Protein AF-A0AAW4L1K8-F1 (afdb_monomer_lite)

InterPro domains:
  IPR009363 Bacteriophage Mu, Gp16 [PF06252] (30-143)

Sequence (154 aa):
MTKTALKSDKSPRLKLYGRIHSLMAEGNISDEIYRDILFVNFDGAESKSSLSERQLLQLIQHLETLVPGKQRRSYPGRPHNMNRPGQSRTDQLEKIEALLTIGKLPWSYADSIAKQMRLADKVAWVKTEDLYKITTALRKRAQKEGWDLSGETK

Radius of gyration: 27.53 Å; chains: 1; bounding box: 54×50×76 Å

Structure (mmCIF, N/CA/C/O backbone):
data_AF-A0AAW4L1K8-F1
#
_entry.id   AF-A0AAW4L1K8-F1
#
loop_
_atom_site.group_PDB
_atom_site.id
_atom_site.type_symbol
_atom_site.label_atom_id
_atom_site.label_alt_id
_atom_site.label_comp_id
_atom_site.label_asym_id
_atom_site.label_entity_id
_atom_site.label_seq_id
_atom_site.pdbx_PDB_ins_code
_atom_site.Cartn_x
_atom_site.Cartn_y
_atom_site.Cartn_z
_atom_site.occupancy
_atom_site.B_iso_or_equiv
_atom_site.auth_seq_id
_atom_site.auth_comp_id
_atom_site.auth_asym_id
_atom_site.auth_atom_id
_atom_site.pdbx_PDB_model_num
ATOM 1 N N . MET A 1 1 ? 25.356 38.100 -53.927 1.00 39.00 1 MET A N 1
ATOM 2 C CA . MET A 1 1 ? 24.927 36.702 -53.705 1.00 39.00 1 MET A CA 1
ATOM 3 C C . MET A 1 1 ? 25.401 36.279 -52.324 1.00 39.00 1 MET A C 1
ATOM 5 O O . MET A 1 1 ? 26.598 36.171 -52.099 1.00 39.00 1 MET A O 1
ATOM 9 N N . THR A 1 2 ? 24.486 36.221 -51.360 1.00 32.62 2 THR A N 1
ATOM 10 C CA . THR A 1 2 ? 24.788 36.091 -49.928 1.00 32.62 2 THR A CA 1
ATOM 11 C C . THR A 1 2 ? 25.190 34.665 -49.559 1.00 32.62 2 THR A C 1
ATOM 13 O O . THR A 1 2 ? 24.472 33.707 -49.830 1.00 32.62 2 THR A O 1
ATOM 16 N N . LYS A 1 3 ? 26.352 34.555 -48.916 1.00 39.06 3 LYS A N 1
ATOM 17 C CA . LYS A 1 3 ? 26.950 33.341 -48.362 1.00 39.06 3 LYS A CA 1
ATOM 18 C C . LYS A 1 3 ? 26.158 32.924 -47.111 1.00 39.06 3 LYS A C 1
ATOM 20 O O . LYS A 1 3 ? 26.368 33.485 -46.039 1.00 39.06 3 LYS A O 1
ATOM 25 N N . THR A 1 4 ? 25.220 31.985 -47.242 1.00 37.62 4 THR A N 1
ATOM 26 C CA . THR A 1 4 ? 24.449 31.461 -46.101 1.00 37.62 4 THR A CA 1
ATOM 27 C C . THR A 1 4 ? 25.234 30.348 -45.416 1.00 37.62 4 THR A C 1
ATOM 29 O O . THR A 1 4 ? 25.486 29.294 -45.992 1.00 37.62 4 THR A O 1
ATOM 32 N N . ALA A 1 5 ? 25.646 30.612 -44.179 1.00 43.22 5 ALA A N 1
ATOM 33 C CA . ALA A 1 5 ? 26.329 29.672 -43.305 1.00 43.22 5 ALA A CA 1
ATOM 34 C C . ALA A 1 5 ? 25.467 28.424 -43.034 1.00 43.22 5 ALA A C 1
ATOM 36 O O . ALA A 1 5 ? 24.362 28.529 -42.497 1.00 43.22 5 ALA A O 1
ATOM 37 N N . LEU A 1 6 ? 26.006 27.243 -43.355 1.00 39.41 6 LEU A N 1
ATOM 38 C CA . LEU A 1 6 ? 25.532 25.949 -42.863 1.00 39.41 6 LEU A CA 1
ATOM 39 C C . LEU A 1 6 ? 25.726 25.920 -41.342 1.00 39.41 6 LEU A C 1
ATOM 41 O O . LEU A 1 6 ? 26.812 25.638 -40.837 1.00 39.41 6 LEU A O 1
ATOM 45 N N . LYS A 1 7 ? 24.675 26.273 -40.598 1.00 41.06 7 LYS A N 1
ATOM 46 C CA . LYS A 1 7 ? 24.610 26.034 -39.156 1.00 41.06 7 LYS A CA 1
ATOM 47 C C . LYS A 1 7 ? 24.697 24.521 -38.941 1.00 41.06 7 LYS A C 1
ATOM 49 O O . LYS A 1 7 ? 23.879 23.782 -39.477 1.00 41.06 7 LYS A O 1
ATOM 54 N N . SER A 1 8 ? 25.704 24.084 -38.188 1.00 45.91 8 SER A N 1
ATOM 55 C CA . SER A 1 8 ? 25.878 22.700 -37.741 1.00 45.91 8 SER A CA 1
ATOM 56 C C . SER A 1 8 ? 24.658 22.279 -36.918 1.00 45.91 8 SER A C 1
ATOM 58 O O . SER A 1 8 ? 24.540 22.610 -35.736 1.00 45.91 8 SER A O 1
ATOM 60 N N . ASP A 1 9 ? 23.706 21.621 -37.575 1.00 45.06 9 ASP A N 1
ATOM 61 C CA . ASP A 1 9 ? 22.563 21.004 -36.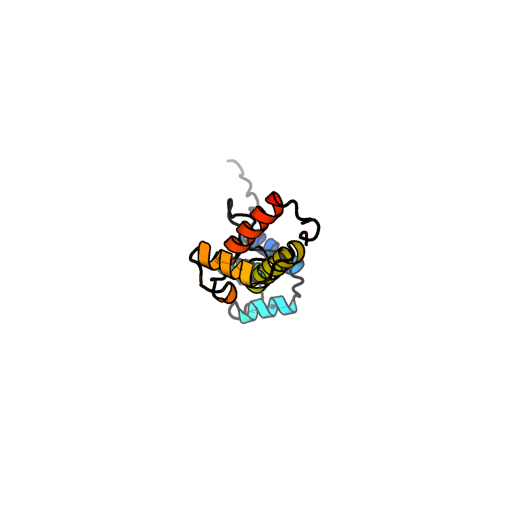922 1.00 45.06 9 ASP A CA 1
ATOM 62 C C . ASP A 1 9 ? 23.054 19.723 -36.244 1.00 45.06 9 ASP A C 1
ATOM 64 O O . ASP A 1 9 ? 23.527 18.787 -36.894 1.00 45.06 9 ASP A O 1
ATOM 68 N N . LYS A 1 10 ? 23.026 19.692 -34.910 1.00 52.88 10 LYS A N 1
ATOM 69 C CA . LYS A 1 10 ? 23.390 18.493 -34.151 1.00 52.88 10 LYS A CA 1
ATOM 70 C C . LYS A 1 10 ? 22.380 17.405 -34.508 1.00 52.88 10 LYS A C 1
ATOM 72 O O . LYS A 1 10 ? 21.273 17.419 -33.973 1.00 52.88 10 LYS A O 1
ATOM 77 N N . SER A 1 11 ? 22.786 16.477 -35.382 1.00 67.81 11 SER A N 1
ATOM 78 C CA . SER A 1 11 ? 21.974 15.352 -35.862 1.00 67.81 11 SER A CA 1
ATOM 79 C C . SER A 1 11 ? 21.119 14.770 -34.724 1.00 67.81 11 SER A C 1
ATOM 81 O O . SER A 1 11 ? 21.679 14.482 -33.658 1.00 67.81 11 SER A O 1
ATOM 83 N N . PRO A 1 12 ? 19.798 14.571 -34.910 1.00 75.06 12 PRO A N 1
ATOM 84 C CA . PRO A 1 12 ? 18.888 14.025 -33.895 1.00 75.06 12 PRO A CA 1
ATOM 85 C C . PRO A 1 12 ? 19.439 12.793 -33.156 1.00 75.06 12 PRO A C 1
ATOM 87 O O . PRO A 1 12 ? 19.239 12.633 -31.951 1.00 75.06 12 PRO A O 1
ATOM 90 N N . ARG A 1 13 ? 20.251 11.988 -33.849 1.00 83.81 13 ARG A N 1
ATOM 91 C CA . ARG A 1 13 ? 20.937 10.799 -33.328 1.00 83.81 13 ARG A CA 1
ATOM 92 C C . ARG A 1 13 ? 21.957 11.091 -32.222 1.00 83.81 13 ARG A C 1
ATOM 94 O O . ARG A 1 13 ? 22.078 10.299 -31.294 1.00 83.81 13 ARG A O 1
ATOM 101 N N . LEU A 1 14 ? 22.645 12.235 -32.256 1.00 87.44 14 LEU A N 1
ATOM 102 C CA . LEU A 1 14 ? 23.604 12.624 -31.210 1.00 87.44 14 LEU A CA 1
ATOM 103 C C . LEU A 1 14 ? 22.917 12.811 -29.854 1.00 87.44 14 LEU A C 1
ATOM 105 O O . LEU A 1 14 ? 23.480 12.455 -28.819 1.00 87.44 14 LEU A O 1
ATOM 109 N N . LYS A 1 15 ? 21.677 13.319 -29.852 1.00 89.38 15 LYS A N 1
ATOM 110 C CA . LYS A 1 15 ? 20.873 13.442 -28.627 1.00 89.38 15 LYS A CA 1
ATOM 111 C C . LYS A 1 15 ? 20.508 12.065 -28.068 1.00 89.38 15 LYS A C 1
ATOM 113 O O . LYS A 1 15 ? 20.593 11.861 -26.859 1.00 89.38 15 LYS A O 1
ATOM 118 N N . LEU A 1 16 ? 20.160 11.118 -28.942 1.00 92.94 16 LEU A N 1
ATOM 119 C CA . LEU A 1 16 ? 19.866 9.735 -28.555 1.00 92.94 16 LEU A CA 1
ATOM 120 C C . LEU A 1 16 ? 21.102 9.043 -27.967 1.00 92.94 16 LEU A C 1
ATOM 122 O O . LEU A 1 16 ? 21.002 8.400 -26.928 1.00 92.94 16 LEU A O 1
ATOM 126 N N . TYR A 1 17 ? 22.283 9.239 -28.559 1.00 94.38 17 TYR A N 1
ATOM 127 C CA . TYR A 1 17 ? 23.532 8.700 -28.010 1.00 94.38 17 TYR A CA 1
ATOM 128 C C . TYR A 1 17 ? 23.850 9.276 -26.633 1.00 94.38 17 TYR A C 1
ATOM 130 O O . TYR A 1 17 ? 24.170 8.516 -25.720 1.00 94.38 17 TYR A O 1
ATOM 138 N N . GLY A 1 18 ? 23.717 10.595 -26.464 1.00 93.88 18 GLY A N 1
ATOM 139 C CA . GLY A 1 18 ? 23.885 11.236 -25.161 1.00 93.88 18 GLY A CA 1
ATOM 140 C C . GLY A 1 18 ? 22.941 10.645 -24.113 1.00 93.88 18 GLY A C 1
ATOM 141 O O . GLY A 1 18 ? 23.375 10.310 -23.015 1.00 93.88 18 GLY A O 1
ATOM 142 N N . ARG A 1 19 ? 21.672 10.419 -24.478 1.00 93.88 19 ARG A N 1
ATOM 143 C CA . ARG A 1 19 ? 20.684 9.790 -23.593 1.00 93.88 19 ARG A CA 1
ATOM 144 C C . ARG A 1 19 ? 21.063 8.361 -23.204 1.00 93.88 19 ARG A C 1
ATOM 146 O O . ARG A 1 19 ? 20.948 8.025 -22.030 1.00 93.88 19 ARG A O 1
ATOM 153 N N . ILE A 1 20 ? 21.515 7.546 -24.156 1.00 94.69 20 ILE A N 1
ATOM 154 C CA . ILE A 1 20 ? 21.988 6.177 -23.895 1.00 94.69 20 ILE A CA 1
ATOM 155 C C . ILE A 1 20 ? 23.136 6.201 -22.882 1.00 94.69 20 ILE A C 1
ATOM 157 O O . ILE A 1 20 ? 23.081 5.478 -21.894 1.00 94.69 20 ILE A O 1
ATOM 161 N N . HIS A 1 21 ? 24.125 7.080 -23.073 1.00 94.38 21 HIS A N 1
ATOM 162 C CA . HIS A 1 21 ? 25.250 7.208 -22.143 1.00 94.38 21 HIS A CA 1
ATOM 163 C C . HIS A 1 21 ? 24.812 7.621 -20.734 1.00 94.38 21 HIS A C 1
ATOM 165 O O . HIS A 1 21 ? 25.276 7.031 -19.761 1.00 94.38 21 HIS A O 1
ATOM 171 N N . SER A 1 22 ? 23.894 8.585 -20.609 1.00 93.69 22 SER A N 1
ATOM 172 C CA . SER A 1 22 ? 23.344 8.958 -19.301 1.00 93.69 22 SER A CA 1
ATOM 173 C C . SER A 1 22 ? 22.635 7.785 -18.626 1.00 93.69 22 SER A C 1
ATOM 175 O O . SER A 1 22 ? 22.855 7.553 -17.447 1.00 93.69 22 SER A O 1
ATOM 177 N N . LEU A 1 23 ? 21.825 7.017 -19.360 1.00 93.62 23 LEU A N 1
ATOM 178 C CA . LEU A 1 23 ? 21.097 5.874 -18.798 1.00 93.62 23 LEU A CA 1
ATOM 179 C C . LEU A 1 23 ? 22.020 4.730 -18.383 1.00 93.62 23 LEU A C 1
ATOM 181 O O . LEU A 1 23 ? 21.782 4.119 -17.347 1.00 93.62 23 LEU A O 1
ATOM 185 N N . MET A 1 24 ? 23.082 4.465 -19.147 1.00 93.94 24 MET A N 1
ATOM 186 C CA . MET A 1 24 ? 24.104 3.497 -18.744 1.00 93.94 24 MET A CA 1
ATOM 187 C C . MET A 1 24 ? 24.762 3.902 -17.422 1.00 93.94 24 MET A C 1
ATOM 189 O O . MET A 1 24 ? 24.894 3.068 -16.531 1.00 93.94 24 MET A O 1
ATOM 193 N N . ALA A 1 25 ? 25.116 5.183 -17.272 1.00 92.44 25 ALA A N 1
ATOM 194 C CA . ALA A 1 25 ? 25.694 5.700 -16.034 1.00 92.44 25 ALA A CA 1
ATOM 195 C C . ALA A 1 25 ? 24.697 5.644 -14.862 1.00 92.44 25 ALA A C 1
ATOM 197 O O . ALA A 1 25 ? 25.043 5.176 -13.783 1.00 92.44 25 ALA A O 1
ATOM 198 N N . GLU A 1 26 ? 23.449 6.072 -15.078 1.00 90.19 26 GL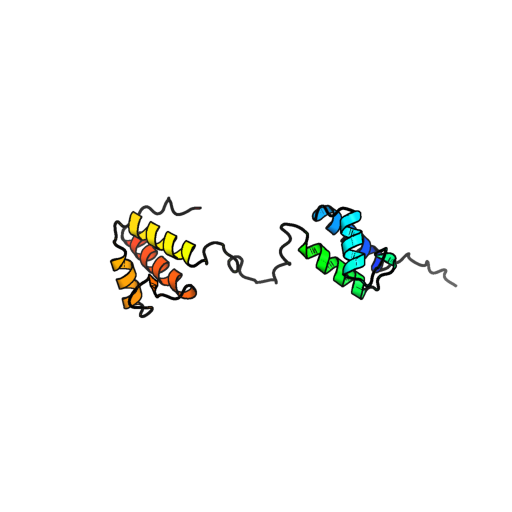U A N 1
ATOM 199 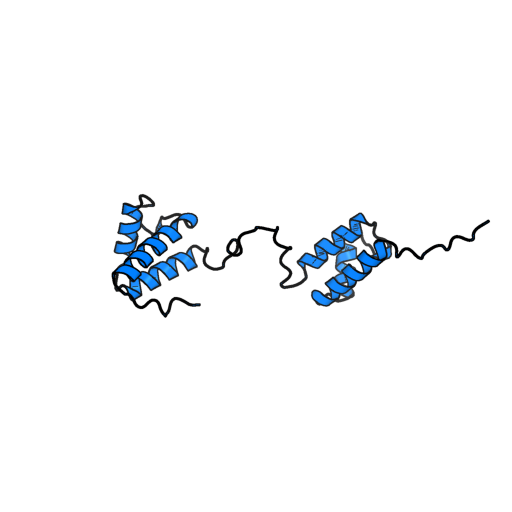C CA . GLU A 1 26 ? 22.383 6.039 -14.066 1.00 90.19 26 GLU A CA 1
ATOM 200 C C . GLU A 1 26 ? 22.040 4.608 -13.613 1.00 90.19 26 GLU A C 1
ATOM 202 O O . GLU A 1 26 ? 21.720 4.391 -12.447 1.00 90.19 26 GLU A O 1
ATOM 207 N N . GLY A 1 27 ? 22.088 3.636 -14.527 1.00 88.69 27 GLY A N 1
ATOM 208 C CA . GLY A 1 27 ? 21.795 2.228 -14.257 1.00 88.69 27 GLY A CA 1
ATOM 209 C C . GLY A 1 27 ? 23.002 1.401 -13.814 1.00 88.69 27 GLY A C 1
ATOM 210 O O . GLY A 1 27 ? 22.853 0.197 -13.633 1.00 88.69 27 GLY A O 1
ATOM 211 N N . ASN A 1 28 ? 24.184 2.014 -13.672 1.00 91.00 28 ASN A N 1
ATOM 212 C CA . ASN A 1 28 ? 25.450 1.325 -13.400 1.00 91.00 28 ASN A CA 1
ATOM 213 C C . ASN A 1 28 ? 25.719 0.146 -14.365 1.00 91.00 28 ASN A C 1
ATOM 215 O O . ASN A 1 28 ? 26.149 -0.934 -13.960 1.00 91.00 28 ASN A O 1
ATOM 219 N N . ILE A 1 29 ? 25.415 0.346 -15.649 1.00 89.75 29 ILE A N 1
ATOM 220 C CA . ILE A 1 29 ? 25.540 -0.672 -16.696 1.00 89.75 29 ILE A CA 1
ATOM 221 C C . ILE A 1 29 ? 26.973 -0.639 -17.232 1.00 89.75 29 ILE A C 1
ATOM 223 O O . ILE A 1 29 ? 27.401 0.367 -17.806 1.00 89.75 29 ILE A O 1
ATOM 227 N N . SER A 1 30 ? 27.709 -1.737 -17.049 1.00 91.00 30 SER A N 1
ATOM 228 C CA . SER A 1 30 ? 29.062 -1.892 -17.592 1.00 91.00 30 SER A CA 1
ATOM 229 C C . SER A 1 30 ? 29.047 -2.014 -19.122 1.00 91.00 30 SER A C 1
ATOM 231 O O . SER A 1 30 ? 28.025 -2.352 -19.720 1.00 91.00 30 SER A O 1
ATOM 233 N N . ASP A 1 31 ? 30.187 -1.753 -19.772 1.00 90.00 31 ASP A N 1
ATOM 234 C CA . ASP A 1 31 ? 30.302 -1.890 -21.236 1.00 90.00 31 ASP A CA 1
ATOM 235 C C . ASP A 1 31 ? 30.037 -3.332 -21.699 1.00 90.00 31 ASP A C 1
ATOM 237 O O . ASP A 1 31 ? 29.414 -3.535 -22.734 1.00 90.00 31 ASP A O 1
ATOM 241 N N . GLU A 1 32 ? 30.438 -4.325 -20.900 1.00 91.31 32 GLU A N 1
ATOM 242 C CA . GLU A 1 32 ? 30.186 -5.748 -21.155 1.00 91.31 32 GLU A CA 1
ATOM 243 C C . GLU A 1 32 ? 28.682 -6.057 -21.181 1.00 91.31 32 GLU A C 1
ATOM 245 O O . GLU A 1 32 ? 28.164 -6.501 -22.203 1.00 91.31 32 GLU A O 1
ATOM 250 N N . ILE A 1 33 ? 27.949 -5.684 -20.123 1.00 91.38 33 ILE A N 1
ATOM 251 C CA . ILE A 1 33 ? 26.489 -5.865 -20.057 1.00 91.38 33 ILE A CA 1
ATOM 252 C C . ILE A 1 33 ? 25.800 -5.099 -21.193 1.00 91.38 33 ILE A C 1
ATOM 254 O O . ILE A 1 33 ? 24.834 -5.570 -21.791 1.00 91.38 33 ILE A O 1
ATOM 258 N N . TYR A 1 34 ? 26.287 -3.901 -21.511 1.00 93.56 34 TYR A N 1
ATOM 259 C CA . TYR A 1 34 ? 25.750 -3.108 -22.608 1.00 93.56 34 TYR A CA 1
ATOM 260 C C . TYR A 1 34 ? 25.926 -3.794 -23.971 1.00 93.56 34 TYR A C 1
ATOM 262 O O . TYR A 1 34 ? 25.002 -3.760 -24.788 1.00 93.56 34 TYR A O 1
ATOM 270 N N . ARG A 1 35 ? 27.070 -4.440 -24.219 1.00 91.94 35 ARG A N 1
ATOM 271 C CA . ARG A 1 35 ? 27.300 -5.222 -25.443 1.00 91.94 35 ARG A CA 1
ATOM 272 C C . ARG A 1 35 ? 26.426 -6.463 -25.499 1.00 91.94 35 ARG A C 1
ATOM 274 O O . ARG A 1 35 ? 25.855 -6.713 -26.556 1.00 91.94 35 ARG A O 1
ATOM 281 N N . ASP A 1 36 ? 26.227 -7.153 -24.382 1.00 92.62 36 ASP A N 1
ATOM 282 C CA . ASP A 1 36 ? 25.298 -8.286 -24.317 1.00 92.62 36 ASP A CA 1
ATOM 283 C C . ASP A 1 36 ? 23.867 -7.856 -24.659 1.00 92.62 36 ASP A C 1
ATOM 285 O O . ASP A 1 36 ? 23.185 -8.506 -25.450 1.00 92.62 36 ASP A O 1
ATOM 289 N N . ILE A 1 37 ? 23.418 -6.709 -24.136 1.00 92.50 37 ILE A N 1
ATOM 290 C CA . ILE A 1 37 ? 22.102 -6.138 -24.460 1.00 92.50 37 ILE A CA 1
ATOM 291 C C . ILE A 1 37 ? 21.975 -5.864 -25.960 1.00 92.50 37 ILE A C 1
ATOM 293 O O . ILE A 1 37 ? 20.923 -6.149 -26.539 1.00 92.50 37 ILE A O 1
ATOM 297 N N . LEU A 1 38 ? 23.006 -5.290 -26.587 1.00 93.88 38 LEU A N 1
ATOM 298 C CA . LEU A 1 38 ? 22.999 -5.032 -28.026 1.00 93.88 38 LEU A CA 1
ATOM 299 C C . LEU A 1 38 ? 22.969 -6.337 -28.827 1.00 93.88 38 LEU A C 1
ATOM 301 O O . LEU A 1 38 ? 22.174 -6.462 -29.757 1.00 93.88 38 LEU A O 1
ATOM 305 N N . PHE A 1 39 ? 23.778 -7.316 -28.428 1.00 91.94 39 PHE A N 1
ATOM 306 C CA . PHE A 1 39 ? 23.873 -8.593 -29.114 1.00 91.94 39 PHE A CA 1
ATOM 307 C C . PHE A 1 39 ? 22.551 -9.369 -29.060 1.00 91.94 39 PHE A C 1
ATOM 309 O O . PHE A 1 39 ? 22.042 -9.806 -30.091 1.00 91.94 39 PHE A O 1
ATOM 316 N N . VAL A 1 40 ? 21.957 -9.482 -27.868 1.00 90.56 40 VAL A N 1
ATOM 317 C CA . VAL A 1 40 ? 20.747 -10.281 -27.627 1.00 90.56 40 VAL A CA 1
ATOM 318 C C . VAL A 1 40 ? 19.487 -9.621 -28.192 1.00 90.56 40 VAL A C 1
ATOM 320 O O . VAL A 1 40 ? 18.623 -10.316 -28.720 1.00 90.56 40 VAL A O 1
ATOM 323 N N . ASN A 1 41 ? 19.358 -8.293 -28.092 1.00 89.38 41 ASN A N 1
ATOM 324 C CA . ASN A 1 41 ? 18.094 -7.607 -28.398 1.00 89.38 41 ASN A CA 1
ATOM 325 C C . ASN A 1 41 ? 18.073 -6.881 -29.752 1.00 89.38 41 ASN A C 1
ATOM 327 O O . ASN A 1 41 ? 17.013 -6.404 -30.161 1.00 89.38 41 ASN A O 1
ATOM 331 N N . PHE A 1 42 ? 19.219 -6.748 -30.426 1.00 91.50 42 PHE A N 1
ATOM 332 C CA . PHE A 1 42 ? 19.349 -5.971 -31.663 1.00 91.50 42 PHE A CA 1
ATOM 333 C C . PHE A 1 42 ? 20.167 -6.710 -32.726 1.00 91.50 42 PHE A C 1
ATOM 335 O O . PHE A 1 42 ? 21.094 -6.144 -33.303 1.00 91.50 42 PHE A O 1
ATOM 342 N N . ASP A 1 43 ? 19.809 -7.969 -32.986 1.00 87.94 43 ASP A N 1
ATOM 343 C CA . ASP A 1 43 ? 20.347 -8.790 -34.081 1.00 87.94 43 ASP A CA 1
ATOM 344 C C . ASP A 1 43 ? 21.886 -8.875 -34.099 1.00 87.94 43 ASP A C 1
ATOM 346 O O . ASP A 1 43 ? 22.513 -8.822 -35.157 1.00 87.94 43 ASP A O 1
ATOM 350 N N . GLY A 1 44 ? 22.519 -8.976 -32.926 1.00 85.75 44 GLY A N 1
ATOM 351 C CA . GLY A 1 44 ? 23.977 -9.074 -32.838 1.00 85.75 44 GLY A CA 1
ATOM 352 C C . GLY A 1 44 ? 24.724 -7.747 -33.011 1.00 85.75 44 GLY A C 1
ATOM 353 O O . GLY A 1 44 ? 25.920 -7.763 -33.291 1.00 85.75 44 GLY A O 1
ATOM 354 N N . ALA A 1 45 ? 24.059 -6.593 -32.886 1.00 89.31 45 ALA A N 1
ATOM 355 C CA . ALA A 1 45 ? 24.701 -5.298 -33.103 1.00 89.31 45 ALA A CA 1
ATOM 356 C C . ALA A 1 45 ? 25.916 -5.071 -32.180 1.00 89.31 45 ALA A C 1
ATOM 358 O O . ALA A 1 45 ? 25.827 -5.171 -30.962 1.00 89.31 45 ALA A O 1
ATOM 359 N N . GLU A 1 46 ? 27.046 -4.658 -32.755 1.00 82.94 46 GLU A N 1
ATOM 360 C CA . GLU A 1 46 ? 28.275 -4.388 -31.990 1.00 82.94 46 GLU A CA 1
ATOM 361 C C . GLU A 1 46 ? 28.308 -2.981 -31.365 1.00 82.94 46 GLU A C 1
ATOM 363 O O . GLU A 1 46 ? 29.134 -2.679 -30.497 1.00 82.94 46 GLU A O 1
ATOM 368 N N . SER A 1 47 ? 27.441 -2.078 -31.836 1.00 86.88 47 SER A N 1
ATOM 369 C CA . SER A 1 47 ? 27.446 -0.663 -31.460 1.00 86.88 47 SER A CA 1
ATOM 370 C C . SER A 1 47 ? 26.088 0.002 -31.680 1.00 86.88 47 SER A C 1
ATOM 372 O O . SER A 1 47 ? 25.406 -0.243 -32.668 1.00 86.88 47 SER A O 1
ATOM 374 N N . LYS A 1 48 ? 25.747 0.992 -30.845 1.00 87.50 48 LYS A N 1
ATOM 375 C CA . LYS A 1 48 ? 24.620 1.911 -31.102 1.00 87.50 48 LYS A CA 1
ATOM 376 C C . LYS A 1 48 ? 24.699 2.640 -32.448 1.00 87.50 48 LYS A C 1
ATOM 378 O O . LYS A 1 48 ? 23.675 3.088 -32.955 1.00 87.50 48 LYS A O 1
ATOM 383 N N . SER A 1 49 ? 25.887 2.802 -33.033 1.00 87.19 49 SER A N 1
ATOM 384 C CA . SER A 1 49 ? 26.036 3.503 -34.312 1.00 87.19 49 SER A CA 1
ATOM 385 C C . SER A 1 49 ? 25.431 2.746 -35.492 1.00 87.19 49 SER A C 1
ATOM 387 O O . SER A 1 49 ? 25.012 3.405 -36.442 1.00 87.19 49 SER A O 1
ATOM 389 N N . SER A 1 50 ? 25.344 1.411 -35.427 1.00 87.56 50 SER A N 1
ATOM 390 C CA . SER A 1 50 ? 24.726 0.586 -36.475 1.00 87.56 50 SER A CA 1
ATOM 391 C C . SER A 1 50 ? 23.198 0.526 -36.374 1.00 87.56 50 SER A C 1
ATOM 393 O O . SER A 1 50 ? 22.541 0.080 -37.310 1.00 87.56 50 SER A O 1
ATOM 395 N N . LEU A 1 51 ? 22.612 1.017 -35.277 1.00 89.25 51 LEU A N 1
ATOM 396 C CA . LEU A 1 51 ? 21.170 0.972 -35.058 1.00 89.25 51 LEU A CA 1
ATOM 397 C C . LEU A 1 51 ? 20.427 2.059 -35.846 1.00 89.25 51 LEU A C 1
ATOM 399 O O . LEU A 1 51 ? 20.836 3.227 -35.903 1.00 89.25 51 LEU A O 1
ATOM 403 N N . SER A 1 52 ? 19.266 1.706 -36.394 1.00 88.62 52 SER A N 1
ATOM 404 C CA . SER A 1 52 ? 18.300 2.682 -36.908 1.00 88.62 52 SER A CA 1
ATOM 405 C C . SER A 1 52 ? 17.780 3.590 -35.784 1.00 88.62 52 SER A C 1
ATOM 407 O O . SER A 1 52 ? 17.875 3.271 -34.601 1.00 88.62 52 SER A O 1
ATOM 409 N N . GLU A 1 53 ? 17.201 4.741 -36.128 1.00 87.00 53 GLU A N 1
ATOM 410 C CA . GLU A 1 53 ? 16.636 5.657 -35.125 1.00 87.00 53 GLU A CA 1
ATOM 411 C C . GLU A 1 53 ? 15.539 4.995 -34.277 1.00 87.00 53 GLU A C 1
ATOM 413 O O . GLU A 1 53 ? 15.501 5.159 -33.058 1.00 87.00 53 GLU A O 1
ATOM 418 N N . ARG A 1 54 ? 14.705 4.159 -34.904 1.00 87.62 54 ARG A N 1
ATOM 419 C CA . ARG A 1 54 ? 13.694 3.358 -34.208 1.00 87.62 54 ARG A CA 1
ATOM 420 C C . ARG A 1 54 ? 14.326 2.393 -33.201 1.00 87.62 54 ARG A C 1
ATOM 422 O O . ARG A 1 54 ? 13.857 2.316 -32.069 1.00 87.62 54 ARG A O 1
ATOM 429 N N . GLN A 1 55 ? 15.391 1.695 -33.590 1.00 91.19 55 GLN A N 1
ATOM 430 C CA . GLN A 1 55 ? 16.111 0.780 -32.698 1.00 91.19 55 GLN A CA 1
ATOM 431 C C . GLN A 1 55 ? 16.818 1.529 -31.561 1.00 91.19 55 GLN A C 1
ATOM 433 O O . GLN A 1 55 ? 16.806 1.064 -30.426 1.00 91.19 55 GLN A O 1
ATOM 438 N N . LEU A 1 56 ? 17.355 2.728 -31.811 1.00 93.00 56 LEU A N 1
ATOM 439 C CA . LEU A 1 56 ? 17.921 3.576 -30.755 1.00 93.00 56 LEU A CA 1
ATOM 440 C C . LEU A 1 56 ? 16.878 3.970 -29.704 1.00 93.00 56 LEU A C 1
ATOM 442 O O . LEU A 1 56 ? 17.176 3.958 -28.512 1.00 93.00 56 LEU A O 1
ATOM 446 N N . LEU A 1 57 ? 15.655 4.295 -30.127 1.00 92.12 57 LEU A N 1
ATOM 447 C CA . LEU A 1 57 ? 14.556 4.594 -29.207 1.00 92.12 57 LEU A CA 1
ATOM 448 C C . LEU A 1 57 ? 14.137 3.361 -28.395 1.00 92.12 57 LEU A C 1
ATOM 450 O O . LEU A 1 57 ? 13.897 3.478 -27.194 1.00 92.12 57 LEU A O 1
ATOM 454 N N . GLN A 1 58 ? 14.095 2.183 -29.022 1.00 92.94 58 GLN A N 1
ATOM 455 C CA . GLN A 1 58 ? 13.832 0.919 -28.327 1.00 92.94 58 GLN A CA 1
ATOM 456 C C . GLN A 1 58 ? 14.921 0.606 -27.294 1.00 92.94 58 GLN A C 1
ATOM 458 O O . GLN A 1 58 ? 14.605 0.248 -26.161 1.00 92.94 58 GLN A O 1
ATOM 463 N N . LEU A 1 59 ? 16.192 0.817 -27.644 1.00 94.19 59 LEU A N 1
ATOM 464 C CA . LEU A 1 59 ? 17.318 0.652 -26.728 1.00 94.19 59 LEU A CA 1
ATOM 465 C C . LEU A 1 59 ? 17.212 1.609 -25.537 1.00 94.19 59 LEU A C 1
ATOM 467 O O . LEU A 1 59 ? 17.362 1.182 -24.398 1.00 94.19 59 LEU A O 1
ATOM 471 N N . ILE A 1 60 ? 16.894 2.885 -25.774 1.00 93.25 60 ILE A N 1
ATOM 472 C CA . ILE A 1 60 ? 16.658 3.864 -24.700 1.00 93.25 60 ILE A CA 1
ATOM 473 C C . ILE A 1 60 ? 15.539 3.389 -23.771 1.00 93.25 60 ILE A C 1
ATOM 475 O O . ILE A 1 60 ? 15.714 3.415 -22.555 1.00 93.25 60 ILE A O 1
ATOM 479 N N . GLN A 1 61 ? 14.415 2.927 -24.323 1.00 90.88 61 GLN A N 1
ATOM 480 C CA . GLN A 1 61 ? 13.296 2.430 -23.525 1.00 90.88 61 GLN A CA 1
ATOM 481 C C . GLN A 1 61 ? 13.686 1.203 -22.691 1.00 90.88 61 GLN A C 1
ATOM 483 O O . GLN A 1 61 ? 13.269 1.103 -21.539 1.00 90.88 61 GLN A O 1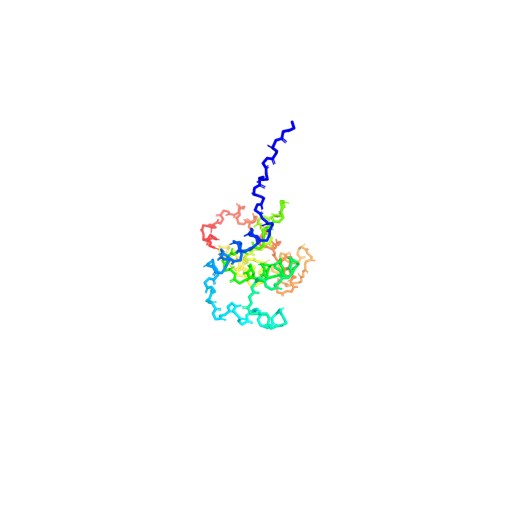
ATOM 488 N N . HIS A 1 62 ? 14.484 0.291 -23.249 1.00 90.81 62 HIS A N 1
ATOM 489 C CA . HIS A 1 62 ? 14.997 -0.866 -22.523 1.00 90.81 62 HIS A CA 1
ATOM 490 C C . HIS A 1 62 ? 15.920 -0.437 -21.373 1.00 90.81 62 HIS A C 1
ATOM 492 O O . HIS A 1 62 ? 15.669 -0.798 -20.226 1.00 90.81 62 HIS A O 1
ATOM 498 N N . LEU A 1 63 ? 16.913 0.419 -21.638 1.00 91.88 63 LEU A N 1
ATOM 499 C CA . LEU A 1 63 ? 17.834 0.920 -20.610 1.00 91.88 63 LEU A CA 1
ATOM 500 C C . LEU A 1 63 ? 17.105 1.686 -19.496 1.00 91.88 63 LEU A C 1
ATOM 502 O O . LEU A 1 63 ? 17.458 1.546 -18.333 1.00 91.88 63 LEU A O 1
ATOM 506 N N . GLU A 1 64 ? 16.045 2.439 -19.812 1.00 89.69 64 GLU A N 1
ATOM 507 C CA . GLU A 1 64 ? 15.210 3.108 -18.802 1.00 89.69 64 GLU A CA 1
ATOM 508 C C . GLU A 1 64 ? 14.552 2.140 -17.812 1.00 89.69 64 GLU A C 1
ATOM 510 O O . GLU A 1 64 ? 14.313 2.533 -16.673 1.00 89.69 64 GLU A O 1
ATOM 515 N N . THR A 1 65 ? 14.275 0.891 -18.207 1.00 84.62 65 THR A N 1
ATOM 516 C CA . THR A 1 65 ? 13.743 -0.127 -17.281 1.00 84.62 65 THR A CA 1
ATOM 517 C C . THR A 1 65 ? 14.793 -0.685 -16.327 1.00 84.62 65 THR A C 1
ATOM 519 O O . THR A 1 65 ? 14.434 -1.189 -15.267 1.00 84.62 65 THR A O 1
ATOM 522 N N . LEU A 1 66 ? 16.073 -0.570 -16.684 1.00 86.31 66 LEU A N 1
ATOM 523 C CA . LEU A 1 66 ? 17.197 -1.062 -15.891 1.00 86.31 66 LEU A CA 1
ATOM 524 C C . LEU A 1 66 ? 17.701 -0.021 -14.881 1.00 86.31 66 LEU A C 1
ATOM 526 O O . LEU A 1 66 ? 18.432 -0.374 -13.963 1.00 86.31 66 LEU A O 1
ATOM 530 N N . VAL A 1 67 ? 17.304 1.251 -15.016 1.00 84.00 67 VAL A N 1
ATOM 531 C CA . VAL A 1 67 ? 17.674 2.309 -14.064 1.00 84.00 67 VAL A CA 1
ATOM 532 C C . VAL A 1 67 ? 16.818 2.210 -12.788 1.00 84.00 67 VAL A C 1
ATOM 534 O O . VAL A 1 67 ? 15.600 2.424 -12.849 1.00 84.00 67 VAL A O 1
ATOM 537 N N . PRO A 1 68 ? 17.419 1.968 -11.607 1.00 68.56 68 PRO A N 1
ATOM 538 C CA . PRO A 1 68 ? 16.687 1.891 -10.344 1.00 68.56 68 PRO A CA 1
ATOM 539 C C . PRO A 1 68 ? 16.003 3.222 -9.999 1.00 68.56 68 PRO A C 1
ATOM 541 O O . PRO A 1 68 ? 16.581 4.296 -10.144 1.00 68.56 68 PRO A O 1
ATOM 544 N N . GLY A 1 69 ? 14.753 3.177 -9.529 1.00 64.00 69 GLY A N 1
ATOM 545 C CA . GLY A 1 69 ? 14.026 4.365 -9.054 1.00 64.00 69 GLY A CA 1
ATOM 546 C C . GLY A 1 69 ? 13.444 5.273 -10.147 1.00 64.00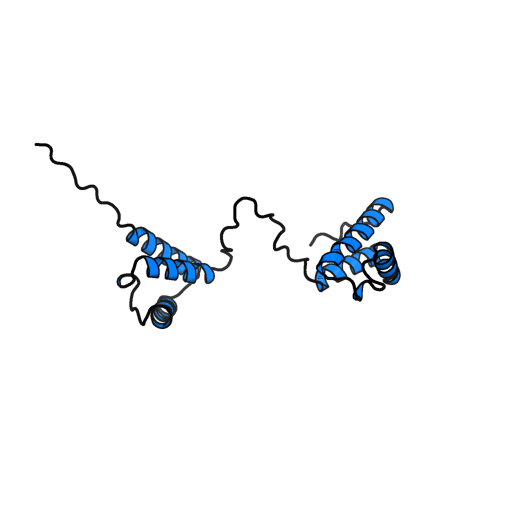 69 GLY A C 1
ATOM 547 O O . GLY A 1 69 ? 12.647 6.163 -9.839 1.00 64.00 69 GLY A O 1
ATOM 548 N N . LYS A 1 70 ? 13.736 5.026 -11.430 1.00 58.88 70 LYS A N 1
ATOM 549 C CA . LYS A 1 70 ? 13.148 5.772 -12.550 1.00 58.88 70 LYS A CA 1
ATOM 550 C C . LYS A 1 70 ? 11.819 5.145 -12.973 1.00 58.88 70 LYS A C 1
ATOM 552 O O . LYS A 1 70 ? 11.682 4.556 -14.040 1.00 58.88 70 LYS A O 1
ATOM 557 N N . GLN A 1 71 ? 10.804 5.270 -12.117 1.00 53.06 71 GLN A N 1
ATOM 558 C CA . GLN A 1 71 ? 9.436 4.935 -12.517 1.00 53.06 71 GLN A CA 1
ATOM 559 C C . GLN A 1 71 ? 9.048 5.778 -13.741 1.00 53.06 71 GLN A C 1
ATOM 561 O O . GLN A 1 71 ? 9.283 6.990 -13.769 1.00 53.06 71 GLN A O 1
ATOM 566 N N . ARG A 1 72 ? 8.471 5.127 -14.765 1.00 52.84 72 ARG A N 1
ATOM 567 C CA . ARG A 1 72 ? 7.964 5.781 -15.982 1.00 52.84 72 ARG A CA 1
ATOM 568 C C . ARG A 1 72 ? 7.187 7.032 -15.584 1.00 52.84 72 ARG A C 1
ATOM 570 O O . ARG A 1 72 ? 6.288 6.941 -14.749 1.00 52.84 72 ARG A O 1
ATOM 577 N N . ARG A 1 73 ? 7.559 8.183 -16.164 1.00 46.59 73 ARG A N 1
ATOM 578 C CA . ARG A 1 73 ? 6.941 9.485 -15.876 1.00 46.59 73 ARG A CA 1
ATOM 579 C C . ARG A 1 73 ? 5.427 9.322 -15.852 1.00 46.59 73 ARG A C 1
ATOM 581 O O . ARG A 1 73 ? 4.800 9.001 -16.859 1.00 46.59 73 ARG A O 1
ATOM 588 N N . SER A 1 74 ? 4.879 9.491 -14.660 1.00 44.84 74 SER A N 1
ATOM 589 C CA . SER A 1 74 ? 3.455 9.449 -14.407 1.00 44.84 74 SER A CA 1
ATOM 590 C C . SER A 1 74 ? 2.760 10.501 -15.274 1.00 44.84 74 SER A C 1
ATOM 592 O O . SER A 1 74 ? 3.183 11.655 -15.288 1.00 44.84 74 SER A O 1
ATOM 594 N N . TYR A 1 75 ? 1.711 10.100 -15.997 1.00 38.38 75 TYR A N 1
ATOM 595 C CA . TYR A 1 75 ? 0.848 11.009 -16.757 1.00 38.38 75 TYR A CA 1
ATOM 596 C C . TYR A 1 75 ? 0.437 12.221 -15.892 1.00 38.38 75 TYR A C 1
ATOM 598 O O . TYR A 1 75 ? 0.152 12.029 -14.701 1.00 38.38 75 TYR A O 1
ATOM 606 N N . PRO A 1 76 ? 0.370 13.446 -16.453 1.00 35.75 76 PRO A N 1
ATOM 607 C CA . PRO A 1 76 ? -0.169 14.598 -15.734 1.00 35.75 76 PRO A CA 1
ATOM 608 C C . PRO A 1 76 ? -1.580 14.273 -15.220 1.00 35.75 76 PRO A C 1
ATOM 610 O O . PRO A 1 76 ? -2.427 13.833 -15.994 1.00 35.75 76 PRO A O 1
ATOM 613 N N . GLY A 1 77 ? -1.818 14.430 -13.914 1.00 48.75 77 GLY A N 1
ATOM 614 C CA . GLY A 1 77 ? -3.108 14.127 -13.277 1.00 48.75 77 GLY A CA 1
ATOM 615 C C . GLY A 1 77 ? -3.279 12.701 -12.736 1.00 48.75 77 GLY A C 1
ATOM 616 O O . GLY A 1 77 ? -4.332 12.396 -12.180 1.00 48.75 77 GLY A O 1
ATOM 617 N N . ARG A 1 78 ? -2.271 11.820 -12.833 1.00 44.53 78 ARG A N 1
ATOM 618 C CA . ARG A 1 78 ? -2.331 10.514 -12.151 1.00 44.53 78 ARG A CA 1
ATOM 619 C C . ARG A 1 78 ? -2.320 10.729 -10.626 1.00 44.53 78 ARG A C 1
ATOM 621 O O . ARG A 1 78 ? -1.387 11.362 -10.122 1.00 44.53 78 ARG A O 1
ATOM 628 N N . PRO A 1 79 ? -3.296 10.191 -9.874 1.00 55.06 79 PRO A N 1
ATOM 629 C CA . PRO A 1 79 ? -3.331 10.342 -8.426 1.00 55.06 79 PRO A CA 1
ATOM 630 C C . PRO A 1 79 ? -2.063 9.788 -7.767 1.00 55.06 79 PRO A C 1
ATOM 632 O O . PRO A 1 79 ? -1.669 8.644 -8.007 1.00 55.06 79 PRO A O 1
ATOM 635 N N . HIS A 1 80 ? -1.441 10.595 -6.903 1.00 52.97 80 HIS A N 1
ATOM 636 C CA . HIS A 1 80 ? -0.202 10.255 -6.184 1.00 52.97 80 HIS A CA 1
ATOM 637 C C . HIS A 1 80 ? -0.336 8.995 -5.302 1.00 52.97 80 HIS A C 1
ATOM 639 O O . HIS A 1 80 ? 0.647 8.439 -4.826 1.00 52.97 80 HIS A O 1
ATOM 645 N N . ASN A 1 81 ? -1.562 8.516 -5.091 1.00 51.41 81 ASN A N 1
ATOM 646 C CA . ASN A 1 81 ? -1.902 7.371 -4.262 1.00 51.41 81 ASN A CA 1
ATOM 647 C C . ASN A 1 81 ? -2.192 6.064 -5.024 1.00 51.41 81 ASN A C 1
ATOM 649 O O . ASN A 1 81 ? -2.547 5.078 -4.380 1.00 51.41 81 ASN A O 1
ATOM 653 N N . MET A 1 82 ? -2.053 6.042 -6.355 1.00 46.47 82 MET A N 1
ATOM 654 C CA . MET A 1 82 ? -2.420 4.884 -7.188 1.00 46.47 82 MET A CA 1
ATOM 655 C C . MET A 1 82 ? -1.619 3.616 -6.848 1.00 46.47 82 MET A C 1
ATOM 657 O O . MET A 1 82 ? -2.175 2.527 -6.832 1.00 46.47 82 MET A O 1
ATOM 661 N N . ASN A 1 83 ? -0.327 3.763 -6.541 1.00 48.47 83 ASN A N 1
ATOM 662 C CA . ASN A 1 83 ? 0.574 2.651 -6.229 1.00 48.47 83 ASN A CA 1
ATOM 663 C C . ASN A 1 83 ? 1.029 2.726 -4.762 1.00 48.47 83 ASN A C 1
ATOM 665 O O . ASN A 1 83 ? 2.226 2.676 -4.483 1.00 48.47 83 ASN A O 1
ATOM 669 N N . ARG A 1 84 ? 0.103 2.954 -3.820 1.00 52.53 84 ARG A N 1
ATOM 670 C CA . ARG A 1 84 ? 0.461 3.010 -2.395 1.00 52.53 84 ARG A CA 1
ATOM 671 C C . ARG A 1 84 ? 0.755 1.598 -1.858 1.00 52.53 84 ARG A C 1
ATOM 673 O O . ARG A 1 84 ? -0.147 0.760 -1.925 1.00 52.53 84 ARG A O 1
ATOM 680 N N . PRO A 1 85 ? 1.949 1.346 -1.282 1.00 48.44 85 PRO A N 1
ATOM 681 C CA . PRO A 1 85 ? 2.111 0.245 -0.332 1.00 48.44 85 PRO A CA 1
ATOM 682 C C . PRO A 1 85 ? 1.048 0.408 0.773 1.00 48.44 85 PRO A C 1
ATOM 684 O O . PRO A 1 85 ? 0.750 1.542 1.158 1.00 48.44 85 PRO A O 1
ATOM 687 N N . GLY A 1 86 ? 0.384 -0.674 1.192 1.00 54.34 86 GLY A N 1
ATOM 688 C CA . GLY A 1 86 ? -0.825 -0.612 2.028 1.00 54.34 86 GLY A CA 1
ATOM 689 C C . GLY A 1 86 ? -2.137 -1.014 1.336 1.00 54.34 86 GLY A C 1
ATOM 690 O O . GLY A 1 86 ? -3.192 -0.981 1.969 1.00 54.34 86 GLY A O 1
ATOM 691 N N . GLN A 1 87 ? -2.114 -1.362 0.042 1.00 65.25 87 GLN A N 1
ATOM 692 C CA . GLN A 1 87 ? -3.281 -1.936 -0.653 1.00 65.25 87 GLN A CA 1
ATOM 693 C C . GLN A 1 87 ? -3.291 -3.470 -0.660 1.00 65.25 87 GLN A C 1
ATOM 695 O O . GLN A 1 87 ? -4.298 -4.063 -1.056 1.00 65.25 87 GLN A O 1
ATOM 700 N N . SER A 1 88 ? -2.208 -4.117 -0.212 1.00 82.00 88 SER A N 1
ATOM 701 C CA . SER A 1 88 ? -2.183 -5.570 -0.069 1.00 82.00 88 SER A CA 1
ATOM 702 C C . SER A 1 88 ? -3.268 -6.004 0.927 1.00 82.00 88 SER A C 1
ATOM 704 O O . SER A 1 88 ? -3.617 -5.270 1.856 1.00 82.00 88 SER A O 1
ATOM 706 N N . ARG A 1 89 ? -3.847 -7.193 0.724 1.00 87.88 89 ARG A N 1
ATOM 707 C CA . ARG A 1 89 ? -4.851 -7.739 1.650 1.00 87.88 89 ARG A CA 1
ATOM 708 C C . ARG A 1 89 ? -4.305 -7.808 3.074 1.00 87.88 89 ARG A C 1
ATOM 710 O O . ARG A 1 89 ? -5.029 -7.481 4.008 1.00 87.88 89 ARG A O 1
ATOM 717 N N . THR A 1 90 ? -3.053 -8.233 3.207 1.00 86.06 90 THR A N 1
ATOM 718 C CA . THR A 1 90 ? -2.358 -8.374 4.485 1.00 86.06 90 THR A CA 1
ATOM 719 C C . THR A 1 90 ? -2.255 -7.027 5.187 1.00 86.06 90 THR A C 1
ATOM 721 O O . THR A 1 90 ? -2.783 -6.896 6.284 1.00 86.06 90 THR A O 1
ATOM 724 N N . ASP A 1 91 ? -1.736 -5.998 4.510 1.00 88.31 91 ASP A N 1
ATOM 725 C CA . ASP A 1 91 ? -1.555 -4.658 5.089 1.00 88.31 91 ASP A CA 1
ATOM 726 C C . ASP A 1 91 ? -2.892 -4.072 5.582 1.00 88.31 91 ASP A C 1
ATOM 728 O O . ASP A 1 91 ? -2.977 -3.421 6.625 1.00 88.31 91 ASP A O 1
ATOM 732 N N . GLN A 1 92 ? -3.976 -4.306 4.832 1.00 90.00 92 GLN A N 1
ATOM 733 C CA . GLN A 1 92 ? -5.307 -3.839 5.220 1.00 90.00 92 GLN A CA 1
ATOM 734 C C . GLN A 1 92 ? -5.859 -4.593 6.437 1.00 90.00 92 GLN A C 1
ATOM 736 O O . GLN A 1 92 ? -6.497 -3.972 7.289 1.00 90.00 92 GLN A O 1
ATOM 741 N N . LEU A 1 93 ? -5.627 -5.906 6.536 1.00 90.31 93 LEU A N 1
ATOM 742 C CA . LEU A 1 93 ? -6.052 -6.708 7.685 1.00 90.31 93 LEU A CA 1
ATOM 743 C C . LEU A 1 93 ? -5.234 -6.388 8.942 1.00 90.31 93 LEU A C 1
ATOM 745 O O . LEU A 1 93 ? -5.837 -6.231 9.999 1.00 90.31 93 LEU A O 1
ATOM 749 N N . GLU A 1 94 ? -3.918 -6.194 8.827 1.00 89.88 94 GLU A N 1
ATOM 750 C CA . GLU A 1 94 ? -3.053 -5.740 9.930 1.00 89.88 94 GLU A CA 1
ATOM 751 C C . GLU A 1 94 ? -3.504 -4.376 10.460 1.00 89.88 94 GLU A C 1
ATOM 753 O O . GLU A 1 94 ? -3.587 -4.140 11.665 1.00 89.88 94 GLU A O 1
ATOM 758 N N . LYS A 1 95 ? -3.894 -3.471 9.559 1.00 90.81 95 LYS A N 1
ATOM 759 C CA . LYS A 1 95 ? -4.439 -2.173 9.954 1.00 90.81 95 LYS A CA 1
ATOM 760 C C . LYS A 1 95 ? -5.772 -2.285 10.694 1.00 90.81 95 LYS A C 1
ATOM 762 O O . LYS A 1 95 ? -6.017 -1.544 11.646 1.00 90.81 95 LYS A O 1
ATOM 767 N N . ILE A 1 96 ? -6.646 -3.191 10.257 1.00 93.56 96 ILE A N 1
ATOM 768 C CA . ILE A 1 96 ? -7.896 -3.491 10.966 1.00 93.56 96 ILE A CA 1
ATOM 769 C C . ILE A 1 96 ? -7.582 -4.069 12.351 1.00 93.56 96 ILE A C 1
ATOM 771 O O . ILE A 1 96 ? -8.172 -3.620 13.330 1.00 93.56 96 ILE A O 1
ATOM 775 N N . GLU A 1 97 ? -6.630 -4.997 12.452 1.00 92.31 97 GLU A N 1
ATOM 776 C CA . GLU A 1 97 ? -6.188 -5.596 13.715 1.00 92.31 97 GLU A CA 1
ATOM 777 C C . GLU A 1 97 ? -5.647 -4.554 14.699 1.00 92.31 97 GLU A C 1
ATOM 779 O O . GLU A 1 97 ? -6.040 -4.540 15.868 1.00 92.31 97 GLU A O 1
ATOM 784 N N . ALA A 1 98 ? -4.812 -3.629 14.226 1.00 92.44 98 ALA A N 1
ATOM 785 C CA . ALA A 1 98 ? -4.286 -2.540 15.040 1.00 92.44 98 ALA A CA 1
ATOM 786 C C . ALA A 1 98 ? -5.413 -1.651 15.596 1.00 92.44 98 ALA A C 1
ATOM 788 O O . ALA A 1 98 ? -5.454 -1.374 16.795 1.00 92.44 98 ALA A O 1
ATOM 789 N N . LEU A 1 99 ? -6.379 -1.260 14.754 1.00 92.56 99 LEU A N 1
ATOM 790 C CA . LEU A 1 99 ? -7.533 -0.459 15.181 1.00 92.56 99 LEU A CA 1
ATOM 791 C C . LEU A 1 99 ? -8.424 -1.203 16.182 1.00 92.56 99 LEU A C 1
ATOM 793 O O . LEU A 1 99 ? -8.897 -0.603 17.147 1.00 92.56 99 LEU A O 1
ATOM 797 N N . LEU A 1 100 ? -8.649 -2.501 15.971 1.00 91.62 100 LEU A N 1
ATOM 798 C CA . LEU A 1 100 ? -9.375 -3.340 16.922 1.00 91.62 100 LEU A CA 1
ATOM 799 C C . LEU A 1 100 ? -8.635 -3.418 18.262 1.00 91.62 100 LEU A C 1
ATOM 801 O O . LEU A 1 100 ? -9.263 -3.274 19.307 1.00 91.62 100 LEU A O 1
ATOM 805 N N . THR A 1 101 ? -7.310 -3.563 18.236 1.00 91.38 101 THR A N 1
ATOM 806 C CA . THR A 1 101 ? -6.465 -3.643 19.436 1.00 91.38 101 THR A CA 1
ATOM 807 C C . THR A 1 101 ? -6.509 -2.348 20.244 1.00 91.38 101 THR A C 1
ATOM 809 O O . THR A 1 101 ? -6.780 -2.387 21.445 1.00 91.38 101 THR A O 1
ATOM 812 N N . ILE A 1 102 ? -6.330 -1.195 19.589 1.00 89.50 102 ILE A N 1
ATOM 813 C CA . ILE A 1 102 ? -6.426 0.130 20.227 1.00 89.50 102 ILE A CA 1
ATOM 814 C C . ILE A 1 102 ? -7.816 0.321 20.847 1.00 89.50 102 ILE A C 1
ATOM 816 O O . ILE A 1 102 ? -7.941 0.733 22.000 1.00 89.50 102 ILE A O 1
ATOM 820 N N . GLY A 1 103 ? -8.867 -0.033 20.103 1.00 88.81 103 GLY A N 1
ATOM 821 C CA . GLY A 1 103 ? -10.248 0.046 20.570 1.00 88.81 103 GLY A CA 1
ATOM 822 C C . GLY A 1 103 ? -10.647 -1.018 21.595 1.00 88.81 103 GLY A C 1
ATOM 823 O O . GLY A 1 103 ? -11.772 -0.967 22.091 1.00 88.81 103 GLY A O 1
ATOM 824 N N . LYS A 1 104 ? -9.763 -1.980 21.905 1.00 92.00 104 LYS A N 1
ATOM 825 C CA . LYS A 1 104 ? -10.035 -3.171 22.732 1.00 92.00 104 LYS A CA 1
ATOM 826 C C . LYS A 1 104 ? -11.265 -3.955 22.256 1.00 92.00 104 LYS A C 1
ATOM 828 O O . LYS A 1 104 ? -12.097 -4.391 23.051 1.00 92.00 104 LYS A O 1
ATOM 833 N N . LEU A 1 105 ? -11.393 -4.113 20.942 1.00 91.81 105 LEU A N 1
ATOM 834 C CA . LEU A 1 105 ? -12.507 -4.782 20.280 1.00 91.81 105 LEU A CA 1
ATOM 835 C C . LEU A 1 105 ? -12.082 -6.147 19.722 1.00 91.81 105 LEU A C 1
ATOM 837 O O . LEU A 1 105 ? -10.972 -6.289 19.215 1.00 91.81 105 LEU A O 1
ATOM 841 N N . PRO A 1 106 ? -12.972 -7.151 19.746 1.00 93.00 106 PRO A N 1
ATOM 842 C CA . PRO A 1 106 ? -12.714 -8.439 19.113 1.00 93.00 106 PRO A CA 1
ATOM 843 C C . PRO A 1 106 ? -12.917 -8.381 17.591 1.00 93.00 106 PRO A C 1
ATOM 845 O O . PRO A 1 106 ? -13.678 -7.561 17.074 1.00 93.00 106 PRO A O 1
ATOM 848 N N . TRP A 1 107 ? -12.347 -9.348 16.867 1.00 94.81 107 TRP A N 1
ATOM 849 C CA . TRP A 1 107 ? -12.570 -9.537 15.423 1.00 94.81 107 TRP A CA 1
ATOM 850 C C . TRP A 1 107 ? -14.047 -9.698 15.029 1.00 94.81 107 TRP A C 1
ATOM 852 O O . TRP A 1 107 ? -14.450 -9.260 13.952 1.00 94.81 107 TRP A O 1
ATOM 862 N N . SER A 1 108 ? -14.889 -10.240 15.917 1.00 93.31 108 SER A N 1
ATOM 863 C CA . SER A 1 108 ? -16.342 -10.329 15.696 1.00 93.31 108 SER A CA 1
ATOM 864 C C . SER A 1 108 ? -17.010 -8.958 15.523 1.00 93.31 108 SER A C 1
ATOM 866 O O . SER A 1 108 ? -18.076 -8.853 14.907 1.00 93.31 108 SER A O 1
ATOM 868 N N . TYR A 1 109 ? -16.379 -7.886 16.007 1.00 95.31 109 TYR A N 1
ATOM 869 C CA . TYR A 1 109 ? -16.829 -6.527 15.741 1.00 95.31 109 TYR A CA 1
ATOM 870 C C . TYR A 1 109 ? -16.595 -6.131 14.277 1.00 95.31 109 TYR A C 1
ATOM 872 O O . TYR A 1 109 ? -17.501 -5.601 13.635 1.00 95.31 109 TYR A O 1
ATOM 880 N N . ALA A 1 110 ? -15.429 -6.456 13.710 1.00 93.69 110 ALA A N 1
ATOM 881 C CA . ALA A 1 110 ? -15.163 -6.246 12.286 1.00 93.69 110 ALA A CA 1
ATOM 882 C C . ALA A 1 110 ? -16.084 -7.100 11.395 1.00 93.69 110 ALA A C 1
ATOM 884 O O . ALA A 1 110 ? -16.584 -6.596 10.389 1.00 93.69 110 ALA A O 1
ATOM 885 N N . ASP A 1 111 ? -16.390 -8.341 11.797 1.00 93.69 111 ASP A N 1
ATOM 886 C CA . ASP A 1 111 ? -17.411 -9.168 11.130 1.00 93.69 111 ASP A CA 1
ATOM 887 C C . ASP A 1 111 ? -18.785 -8.476 11.127 1.00 93.69 111 ASP A C 1
ATOM 889 O O . ASP A 1 111 ? -19.486 -8.461 10.117 1.00 93.69 111 ASP A O 1
ATOM 893 N N . SER A 1 112 ? -19.167 -7.857 12.248 1.00 97.00 112 SER A N 1
ATOM 894 C CA . SER A 1 112 ? -20.441 -7.140 12.368 1.00 97.00 112 SER A CA 1
ATOM 895 C C . SER A 1 112 ? -20.500 -5.920 11.442 1.00 97.00 112 SER A C 1
ATOM 897 O O . SER A 1 112 ? -21.528 -5.688 10.806 1.00 97.00 112 SER A O 1
ATOM 899 N N . ILE A 1 113 ? -19.391 -5.183 11.297 1.00 97.31 113 ILE A N 1
ATOM 900 C CA . ILE A 1 113 ? -19.278 -4.086 10.321 1.00 97.31 113 ILE A CA 1
ATOM 901 C C . ILE A 1 113 ? -19.412 -4.629 8.891 1.00 97.31 113 ILE A C 1
ATOM 903 O O . ILE A 1 113 ? -20.173 -4.072 8.097 1.00 97.31 113 ILE A O 1
ATOM 907 N N . ALA A 1 114 ? -18.719 -5.725 8.562 1.00 96.50 114 ALA A N 1
ATOM 908 C CA . ALA A 1 114 ? -18.789 -6.346 7.238 1.00 9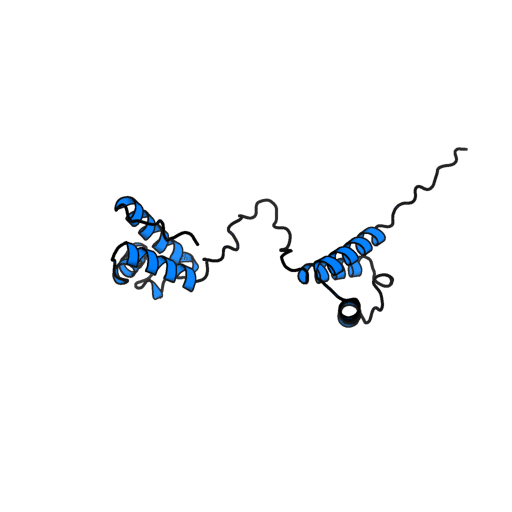6.50 114 ALA A CA 1
ATOM 909 C C . ALA A 1 114 ? -20.225 -6.764 6.875 1.00 96.50 114 ALA A C 1
ATOM 911 O O . ALA A 1 114 ? -20.679 -6.490 5.759 1.00 96.50 114 ALA A O 1
ATOM 912 N N . LYS A 1 115 ? -20.967 -7.323 7.843 1.00 97.06 115 LYS A N 1
ATOM 913 C CA . LYS A 1 115 ? -22.392 -7.660 7.705 1.00 97.06 115 LYS A CA 1
ATOM 914 C C . LYS A 1 115 ? -23.273 -6.430 7.513 1.00 97.06 115 LYS A C 1
ATOM 916 O O . LYS A 1 115 ? -24.086 -6.402 6.592 1.00 97.06 115 LYS A O 1
ATOM 921 N N . GLN A 1 116 ? -23.106 -5.397 8.341 1.00 97.19 116 GLN A N 1
ATOM 922 C CA . GLN A 1 116 ? -23.881 -4.151 8.243 1.00 97.19 116 GLN A CA 1
ATOM 923 C C . GLN A 1 116 ? -23.694 -3.459 6.887 1.00 97.19 116 GLN A C 1
ATOM 925 O O . GLN A 1 116 ? -24.651 -2.931 6.323 1.00 97.19 116 GLN A O 1
ATOM 930 N N . MET A 1 117 ? -22.478 -3.507 6.339 1.00 96.81 117 MET A N 1
ATOM 931 C CA . MET A 1 117 ? -22.148 -2.964 5.020 1.00 96.81 117 MET A CA 1
ATOM 932 C C . MET A 1 117 ? -22.517 -3.894 3.855 1.00 96.81 117 MET A C 1
ATOM 934 O O . MET A 1 117 ? -22.299 -3.520 2.704 1.00 96.81 117 MET A O 1
ATOM 938 N N . ARG A 1 118 ? -23.076 -5.083 4.132 1.00 97.06 118 ARG A N 1
ATOM 939 C CA . ARG A 1 118 ? -23.424 -6.115 3.139 1.00 97.06 118 ARG A CA 1
ATOM 940 C C . ARG A 1 118 ? -22.236 -6.524 2.254 1.00 97.06 118 ARG A C 1
ATOM 942 O O . ARG A 1 118 ? -22.408 -6.768 1.064 1.00 97.06 118 ARG A O 1
ATOM 949 N N . LEU A 1 119 ? -21.034 -6.578 2.832 1.00 93.06 119 LEU A N 1
ATOM 950 C CA . LEU A 1 119 ? -19.813 -6.979 2.124 1.00 93.06 119 LEU A CA 1
ATOM 951 C C . LEU A 1 119 ? -19.606 -8.497 2.181 1.00 93.06 119 LEU A C 1
ATOM 953 O O . LEU A 1 119 ? -19.322 -9.115 1.161 1.00 93.06 119 LEU A O 1
ATOM 957 N N . ALA A 1 120 ? -19.740 -9.082 3.375 1.00 95.19 120 ALA A N 1
ATOM 958 C CA . ALA A 1 120 ? -19.704 -10.521 3.638 1.00 95.19 120 ALA A CA 1
ATOM 959 C C . ALA A 1 120 ? -20.112 -10.805 5.096 1.00 95.19 120 ALA A C 1
ATOM 961 O O . ALA A 1 120 ? -20.138 -9.895 5.926 1.00 95.19 120 ALA A O 1
ATOM 962 N N . ASP A 1 121 ? -20.357 -12.074 5.434 1.00 93.19 121 ASP A N 1
ATOM 963 C CA . ASP A 1 121 ? -20.620 -12.502 6.817 1.00 93.19 121 ASP A CA 1
ATOM 964 C C . ASP A 1 121 ? -19.395 -12.442 7.739 1.00 93.19 121 ASP A C 1
ATOM 966 O O . ASP A 1 121 ? -19.535 -12.342 8.960 1.00 93.19 121 ASP A O 1
ATOM 970 N N . LYS A 1 122 ? -18.197 -12.537 7.162 1.00 89.31 122 LYS A N 1
ATOM 971 C CA . LYS A 1 122 ? -16.916 -12.505 7.867 1.00 89.31 122 LYS A CA 1
ATOM 972 C C . LYS A 1 122 ? -15.983 -11.526 7.180 1.00 89.31 122 LYS A C 1
ATOM 974 O O . LYS A 1 122 ? -15.910 -11.512 5.951 1.00 89.31 122 LYS A O 1
ATOM 979 N N . VAL A 1 123 ? -15.201 -10.768 7.949 1.00 91.00 123 VAL A N 1
ATOM 980 C CA . VAL A 1 123 ? -14.198 -9.846 7.382 1.00 91.00 123 VAL A CA 1
ATOM 981 C C . VAL A 1 123 ? -13.157 -10.595 6.538 1.00 91.00 123 VAL A C 1
ATOM 983 O O . VAL A 1 123 ? -12.720 -10.110 5.496 1.00 91.00 123 VAL A O 1
ATOM 986 N N . ALA A 1 124 ? -12.860 -11.844 6.911 1.00 90.50 124 ALA A N 1
ATOM 987 C CA . ALA A 1 124 ? -11.995 -12.752 6.161 1.00 90.50 124 ALA A CA 1
ATOM 988 C C . ALA A 1 124 ? -12.514 -13.097 4.749 1.00 90.50 124 ALA A C 1
ATOM 990 O O . ALA A 1 124 ? -11.734 -13.583 3.933 1.00 90.50 124 ALA A O 1
ATOM 991 N N . TRP A 1 125 ? -13.786 -12.833 4.437 1.00 92.44 125 TRP A N 1
ATOM 992 C CA . TRP A 1 125 ? -14.396 -13.080 3.122 1.00 92.44 125 TRP A CA 1
ATOM 993 C C . TRP A 1 125 ? -14.625 -11.799 2.311 1.00 92.44 125 TRP A C 1
ATOM 995 O O . TRP A 1 125 ? -15.008 -11.867 1.147 1.00 92.44 125 TRP A O 1
ATOM 1005 N N . VAL A 1 126 ? -14.369 -10.625 2.895 1.00 91.94 126 VAL A N 1
ATOM 1006 C CA . VAL A 1 126 ? -14.482 -9.342 2.191 1.00 91.94 126 VAL A CA 1
ATOM 1007 C C . VAL A 1 126 ? -13.409 -9.260 1.106 1.00 91.94 126 VAL A C 1
ATOM 1009 O O . VAL A 1 126 ? -12.245 -9.600 1.347 1.00 91.94 126 VAL A O 1
ATOM 1012 N N . LYS A 1 127 ? -13.787 -8.794 -0.088 1.00 91.44 127 LYS A N 1
ATOM 1013 C CA . LYS A 1 127 ? -12.851 -8.567 -1.196 1.00 91.44 127 LYS A CA 1
ATOM 1014 C C . LYS A 1 127 ? -11.786 -7.546 -0.799 1.00 91.44 127 LYS A C 1
ATOM 1016 O O . LYS A 1 127 ? -12.074 -6.568 -0.116 1.00 91.44 127 LYS A O 1
ATOM 1021 N N . THR A 1 128 ? -10.555 -7.745 -1.260 1.00 89.25 128 THR A N 1
ATOM 1022 C CA . THR A 1 128 ? -9.418 -6.870 -0.920 1.00 89.25 128 THR A CA 1
ATOM 1023 C C . THR A 1 128 ? -9.663 -5.402 -1.283 1.00 89.25 128 THR A C 1
ATOM 1025 O O . THR A 1 128 ? -9.260 -4.511 -0.542 1.00 89.25 128 THR A O 1
ATOM 1028 N N . GLU A 1 129 ? -10.375 -5.148 -2.381 1.00 88.44 129 GLU A N 1
ATOM 1029 C CA . GLU A 1 129 ? -10.766 -3.803 -2.821 1.00 88.44 129 GLU A CA 1
ATOM 1030 C C . GLU A 1 129 ? -11.775 -3.113 -1.892 1.00 88.44 129 GLU A C 1
ATOM 1032 O O . GLU A 1 129 ? -11.869 -1.895 -1.918 1.00 88.44 129 GLU A O 1
ATOM 1037 N N . ASP A 1 130 ? -12.491 -3.861 -1.046 1.00 93.31 130 ASP A N 1
ATOM 1038 C CA . ASP A 1 130 ? -13.526 -3.348 -0.142 1.00 93.31 130 ASP A CA 1
ATOM 1039 C C . ASP A 1 130 ? -13.079 -3.269 1.328 1.00 93.31 130 ASP A C 1
ATOM 1041 O O . ASP A 1 130 ? -13.742 -2.611 2.133 1.00 93.31 130 ASP A O 1
ATOM 1045 N N . LEU A 1 131 ? -11.957 -3.897 1.701 1.00 93.25 131 LEU A N 1
ATOM 1046 C CA . LEU A 1 131 ? -11.464 -3.941 3.087 1.00 93.25 131 LEU A CA 1
ATOM 1047 C C . LEU A 1 131 ? -11.241 -2.538 3.689 1.00 93.25 131 LEU A C 1
ATOM 1049 O O . LEU A 1 131 ? -11.536 -2.317 4.866 1.00 93.25 131 LEU A O 1
ATOM 1053 N N . TYR A 1 132 ? -10.848 -1.549 2.879 1.00 92.62 132 TYR A N 1
ATOM 1054 C CA . TYR A 1 132 ? -10.666 -0.160 3.320 1.00 92.62 132 TYR A CA 1
ATOM 1055 C C . TYR A 1 132 ? -11.946 0.472 3.902 1.00 92.62 132 TYR A C 1
ATOM 1057 O O . TYR A 1 132 ? -11.869 1.418 4.698 1.00 92.62 132 TYR A O 1
ATOM 1065 N N . LYS A 1 133 ? -13.133 -0.033 3.531 1.00 95.12 133 LYS A N 1
ATOM 1066 C CA . LYS A 1 133 ? -14.422 0.418 4.080 1.00 95.12 133 LYS A CA 1
ATOM 1067 C C . LYS A 1 133 ? -14.537 0.065 5.563 1.00 95.12 133 LYS A C 1
ATOM 1069 O O . LYS A 1 133 ? -14.990 0.901 6.347 1.00 95.12 133 LYS A O 1
ATOM 1074 N N . ILE A 1 134 ? -14.045 -1.113 5.960 1.00 96.50 134 ILE A N 1
ATOM 1075 C CA . ILE A 1 134 ? -13.992 -1.553 7.363 1.00 96.50 134 ILE A CA 1
ATOM 1076 C C . ILE A 1 134 ? -13.045 -0.654 8.160 1.00 96.50 134 ILE A C 1
ATOM 1078 O O . ILE A 1 134 ? -13.436 -0.103 9.189 1.00 96.50 134 ILE A O 1
ATOM 1082 N N . THR A 1 135 ? -11.838 -0.411 7.639 1.00 94.75 135 THR A N 1
ATOM 1083 C CA . THR A 1 135 ? -10.858 0.509 8.242 1.00 94.75 135 THR A CA 1
ATOM 1084 C C . THR A 1 135 ? -11.444 1.908 8.433 1.00 94.75 135 THR A C 1
ATOM 1086 O O . THR A 1 135 ? -11.269 2.532 9.478 1.00 94.75 135 THR A O 1
ATOM 1089 N N . THR A 1 136 ? -12.192 2.406 7.445 1.00 96.25 136 THR A N 1
ATOM 1090 C CA . THR A 1 136 ? -12.850 3.719 7.512 1.00 96.25 136 THR A CA 1
ATOM 1091 C C . THR A 1 136 ? -13.936 3.759 8.590 1.00 96.25 136 THR A C 1
ATOM 1093 O O . THR A 1 136 ? -14.025 4.741 9.327 1.00 96.25 136 THR A O 1
ATOM 1096 N N . ALA A 1 137 ? -14.750 2.708 8.716 1.00 97.25 137 ALA A N 1
ATOM 1097 C CA . ALA A 1 137 ? -15.762 2.606 9.768 1.00 97.25 137 ALA A CA 1
ATOM 1098 C C . ALA A 1 137 ? -15.131 2.594 11.169 1.00 97.25 137 ALA A C 1
ATOM 1100 O O . ALA A 1 137 ? -15.568 3.341 12.048 1.00 97.25 137 ALA A O 1
ATOM 1101 N N . LEU A 1 138 ? -14.062 1.812 11.354 1.00 96.06 138 LEU A N 1
ATOM 1102 C CA . LEU A 1 138 ? -13.312 1.760 12.610 1.00 96.06 138 LEU A CA 1
ATOM 1103 C C . LEU A 1 138 ? -12.679 3.110 12.952 1.00 96.06 138 LEU A C 1
ATOM 1105 O O . LEU A 1 138 ? -12.815 3.562 14.082 1.00 96.06 138 LEU A O 1
ATOM 1109 N N . ARG A 1 139 ? -12.080 3.812 11.984 1.00 95.00 139 ARG A N 1
ATOM 1110 C CA . ARG A 1 139 ? -11.514 5.154 12.208 1.00 95.00 139 ARG A CA 1
ATOM 1111 C C . ARG A 1 139 ? -12.563 6.195 12.591 1.00 95.00 139 ARG A C 1
ATOM 1113 O O . ARG A 1 139 ? -12.315 7.011 13.472 1.00 95.00 139 ARG A O 1
ATOM 1120 N N . LYS A 1 140 ? -13.751 6.158 11.980 1.00 96.00 140 LYS A N 1
ATOM 1121 C CA . LYS A 1 140 ? -14.861 7.041 12.384 1.00 96.00 140 LYS A CA 1
ATOM 1122 C C . LYS A 1 140 ? -15.287 6.783 13.828 1.00 96.00 140 LYS A C 1
ATOM 1124 O O . LYS A 1 140 ? -15.551 7.730 14.564 1.00 96.00 140 LYS A O 1
ATOM 1129 N N . ARG A 1 141 ? -15.333 5.513 14.245 1.00 95.19 141 ARG A N 1
ATOM 1130 C CA . ARG A 1 141 ? -15.579 5.150 15.646 1.00 95.19 141 ARG A CA 1
ATOM 1131 C C . ARG A 1 141 ? -14.449 5.643 16.546 1.00 95.19 141 ARG A C 1
ATOM 1133 O O . ARG A 1 141 ? -14.737 6.291 17.539 1.00 95.19 141 ARG A O 1
ATOM 1140 N N . ALA A 1 142 ? -13.200 5.393 16.169 1.00 94.44 142 ALA A N 1
ATOM 1141 C CA . ALA A 1 142 ? -12.019 5.825 16.905 1.00 94.44 142 ALA A CA 1
ATOM 1142 C C . ALA A 1 142 ? -12.041 7.331 17.186 1.00 94.44 142 ALA A C 1
ATOM 1144 O O . ALA A 1 142 ? -11.843 7.752 18.318 1.00 94.44 142 ALA A O 1
ATOM 1145 N N . GLN A 1 143 ? -12.382 8.135 16.177 1.00 93.62 143 GLN A N 1
ATOM 1146 C CA . GLN A 1 143 ? -12.533 9.580 16.323 1.00 93.62 143 GLN A CA 1
ATOM 1147 C C . GLN A 1 143 ? -13.683 9.959 17.267 1.00 93.62 143 GLN A C 1
ATOM 1149 O O . GLN A 1 143 ? -13.541 10.886 18.058 1.00 93.62 143 GLN A O 1
ATOM 1154 N N . LYS A 1 144 ? -14.817 9.251 17.198 1.00 94.06 144 LYS A N 1
ATOM 1155 C CA . LYS A 1 144 ? -15.975 9.491 18.072 1.00 94.06 144 LYS A CA 1
ATOM 1156 C C . LYS A 1 144 ? -15.684 9.147 19.538 1.00 94.06 144 LYS A C 1
ATOM 1158 O O . LYS A 1 144 ? -16.168 9.835 20.426 1.00 94.06 144 LYS A O 1
ATOM 1163 N N . GLU A 1 145 ? -14.929 8.081 19.768 1.00 92.81 145 GLU A N 1
ATOM 1164 C CA . GLU A 1 145 ? -14.599 7.546 21.095 1.00 92.81 145 GLU A CA 1
ATOM 1165 C C . GLU A 1 145 ? -13.280 8.118 21.653 1.00 92.81 145 GLU A C 1
ATOM 1167 O O . GLU A 1 145 ? -12.909 7.812 22.782 1.00 92.81 145 GLU A O 1
ATOM 1172 N N . GLY A 1 146 ? -12.553 8.926 20.872 1.00 92.75 146 GLY A N 1
ATOM 1173 C CA . GLY A 1 146 ? -11.289 9.541 21.286 1.00 92.75 146 GLY A CA 1
ATOM 1174 C C . GLY A 1 146 ? -10.127 8.556 21.444 1.00 92.75 146 GLY A C 1
ATOM 1175 O O . GLY A 1 146 ? -9.328 8.700 22.364 1.00 92.75 146 GLY A O 1
ATOM 1176 N N . TRP A 1 147 ? -10.032 7.535 20.587 1.00 92.44 147 TRP A N 1
ATOM 1177 C CA . TRP A 1 147 ? -8.921 6.578 20.635 1.00 92.44 147 TRP A CA 1
ATOM 1178 C C . TRP A 1 147 ? -7.583 7.243 20.299 1.00 92.44 147 TRP A C 1
ATOM 1180 O O . TRP A 1 147 ? -7.505 8.094 19.410 1.00 92.44 147 TRP A O 1
ATOM 1190 N N . ASP A 1 148 ? -6.517 6.790 20.957 1.00 88.06 148 ASP A N 1
ATOM 1191 C CA . ASP A 1 148 ? -5.156 7.204 20.632 1.00 88.06 148 ASP A CA 1
ATOM 1192 C C . ASP A 1 148 ? -4.666 6.489 19.364 1.00 88.06 148 ASP A C 1
ATOM 1194 O O . ASP A 1 148 ? -4.329 5.306 19.378 1.00 88.06 148 ASP A O 1
ATOM 1198 N N . LEU A 1 149 ? -4.657 7.219 18.248 1.00 83.25 149 LEU A N 1
ATOM 1199 C CA . LEU A 1 149 ? -4.193 6.741 16.943 1.00 83.25 149 LEU A CA 1
ATOM 1200 C C . LEU A 1 149 ? -2.749 7.171 16.628 1.00 83.25 149 LEU A C 1
ATOM 1202 O O . LEU A 1 149 ? -2.307 7.022 15.488 1.00 83.25 149 LEU A O 1
ATOM 1206 N N . SER A 1 150 ? -2.002 7.708 17.602 1.00 74.25 150 SER A N 1
ATOM 1207 C CA . SER A 1 150 ? -0.633 8.213 17.393 1.00 74.25 150 SER A CA 1
ATOM 1208 C C . SER A 1 150 ? 0.359 7.148 16.893 1.00 74.25 150 SER A C 1
ATOM 1210 O O . SER A 1 150 ? 1.369 7.488 16.281 1.00 74.25 150 SER A O 1
ATOM 1212 N N . GLY A 1 151 ? 0.045 5.860 17.075 1.00 66.38 151 GLY A N 1
ATOM 1213 C CA . GLY A 1 151 ? 0.834 4.727 16.581 1.00 66.38 151 GLY A CA 1
ATOM 1214 C C . GLY A 1 151 ? 0.613 4.330 15.112 1.00 66.38 151 GLY A C 1
ATOM 1215 O O . GLY A 1 151 ? 1.323 3.454 14.630 1.00 66.38 151 GLY A O 1
ATOM 1216 N N . GLU A 1 152 ? -0.339 4.929 14.381 1.00 62.66 152 GLU A N 1
ATOM 1217 C CA . GLU A 1 152 ? -0.650 4.537 12.988 1.00 62.66 152 GLU A CA 1
ATOM 1218 C C . GLU A 1 152 ? 0.335 5.081 11.928 1.00 62.66 152 GLU A C 1
ATOM 1220 O O . GLU A 1 152 ? 0.240 4.699 10.759 1.00 62.66 152 GLU A O 1
ATOM 1225 N N . THR A 1 153 ? 1.253 5.992 12.269 1.00 42.75 153 THR A N 1
ATOM 1226 C CA . THR A 1 153 ? 2.223 6.538 11.303 1.00 42.75 153 THR A CA 1
ATOM 1227 C C . THR A 1 153 ? 3.462 5.657 11.186 1.00 42.75 153 THR A C 1
ATOM 1229 O O . THR A 1 153 ? 4.428 5.870 11.917 1.00 42.75 153 THR A O 1
ATOM 1232 N N . LYS A 1 154 ? 3.451 4.722 10.233 1.00 39.12 154 LYS A N 1
ATOM 1233 C CA . LYS A 1 154 ? 4.629 4.254 9.487 1.00 39.12 154 LYS A CA 1
ATOM 1234 C C . LYS A 1 154 ? 4.206 3.679 8.139 1.00 39.12 154 LYS A C 1
ATOM 1236 O O . LYS A 1 154 ? 3.153 3.009 8.094 1.00 39.12 154 LYS A O 1
#

Foldseek 3Di:
DDDDDPDPDPPPVNVLVVLLVVLCVQLVPDPVNVQVCCCVPPVHDRDPVPDDPVVSVVSSVVSCVSRPPNDPPDDVPDDPCPPDDQLDLVSLVVLLVVLCVLVVHDQVVLLVVCVVVVQDNHLVNGDSVCSVVSSVVSVVVCVVVVGDPVPVDD

Organism: NCBI:txid60036

Secondary structure (DSSP, 8-state):
-----------HHHHHHHHHHHHHHHTT--HHHHHHHHHHHTTT-S-GGGS-HHHHHHHHHHHHHHSTT----PPTT--TTTT-TT-SHHHHHHHHHHHHHHTT--HHHHHHHHHHTTS-SSGGGS-TTTHHHHHHHHHHHHHHHT---GGG--

pLDDT: mean 81.75, std 18.51, range [32.62, 97.31]